Protein AF-A0AB38RMR1-F1 (afdb_monomer_lite)

Sequence (110 aa):
MIEKSLHVEIGGYDTEFGLSADQLYLLKMAVRSQPRVWTEFFCDFDSAGAGSVRGMMDHYRDMRRSRALTGITVFRAQWLDYAVSLGVALLAKTDRVQRRVLAGVTPRVR

Secondary structure (DSSP, 8-state):
---HHHHHHT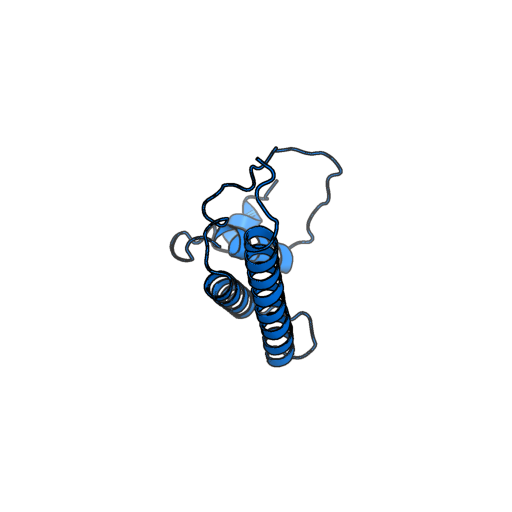T---TTS-TTHHHHHHHHHHHHSPPPP-SS------S-STTTT--HHHHHHHHHHHHHHHT--SSSSHHHHHHHHHHHHHHHHHHHHHHHHHHHHS----

pLDDT: mean 84.82, std 12.14, range [44.81, 96.12]

Organism: NCBI:txid1303681

Structure (mmCIF, N/CA/C/O backbone):
data_AF-A0AB38RMR1-F1
#
_entry.id   AF-A0AB38RMR1-F1
#
loop_
_atom_site.group_PDB
_atom_site.id
_atom_site.type_symbol
_atom_site.label_atom_id
_atom_site.label_alt_id
_atom_site.label_comp_id
_atom_site.label_asym_id
_atom_site.label_entity_id
_atom_site.label_seq_id
_atom_site.pdbx_PDB_ins_code
_atom_site.Cartn_x
_atom_site.Cartn_y
_atom_site.Cartn_z
_atom_site.occupancy
_atom_site.B_iso_or_equiv
_atom_site.auth_seq_id
_atom_site.auth_comp_id
_atom_site.auth_asym_id
_atom_site.auth_atom_id
_atom_site.pdbx_PDB_model_num
ATOM 1 N N . MET A 1 1 ? -16.745 3.776 -5.520 1.00 78.00 1 MET A N 1
ATOM 2 C CA . MET A 1 1 ? -16.933 5.161 -5.020 1.00 78.00 1 MET A CA 1
ATOM 3 C C . MET A 1 1 ? -16.552 5.207 -3.543 1.00 78.00 1 MET A C 1
ATOM 5 O O . MET A 1 1 ? -16.830 4.235 -2.852 1.00 78.00 1 MET A O 1
ATOM 9 N N . ILE A 1 2 ? -15.884 6.272 -3.087 1.00 84.62 2 ILE A N 1
ATOM 10 C CA . ILE A 1 2 ? -15.333 6.401 -1.725 1.00 84.62 2 ILE A CA 1
ATOM 11 C C . ILE A 1 2 ? -16.189 7.372 -0.910 1.00 84.62 2 ILE A C 1
ATOM 13 O O . ILE A 1 2 ? -16.509 8.457 -1.392 1.00 84.62 2 ILE A O 1
ATOM 17 N N . GLU A 1 3 ? -16.527 7.004 0.326 1.00 91.31 3 GLU A N 1
ATOM 18 C CA . GLU A 1 3 ? -17.229 7.893 1.253 1.00 91.31 3 GLU A CA 1
ATOM 19 C C . GLU A 1 3 ? -16.283 8.968 1.817 1.00 91.31 3 GLU A C 1
ATOM 21 O O . GLU A 1 3 ? -15.158 8.677 2.231 1.00 91.31 3 GLU A O 1
ATOM 26 N N . LYS A 1 4 ? -16.740 10.227 1.853 1.00 93.38 4 LYS A N 1
ATOM 27 C CA . LYS A 1 4 ? -15.928 11.366 2.314 1.00 93.38 4 LYS A CA 1
ATOM 28 C C . LYS A 1 4 ? -15.512 11.239 3.784 1.00 93.38 4 LYS A C 1
ATOM 30 O O . LYS A 1 4 ? -14.386 11.592 4.121 1.00 93.38 4 LYS A O 1
ATOM 35 N N . SER A 1 5 ? -16.408 10.758 4.642 1.00 94.75 5 SER A N 1
ATOM 36 C CA . SER A 1 5 ? -16.143 10.529 6.071 1.00 94.75 5 SER A CA 1
ATOM 37 C C . SER A 1 5 ? -14.966 9.566 6.257 1.00 94.75 5 SER A C 1
ATOM 39 O O . SER A 1 5 ? -13.995 9.902 6.931 1.00 94.75 5 SER A O 1
ATOM 41 N N . LEU A 1 6 ? -14.999 8.432 5.553 1.00 94.38 6 LEU A N 1
ATOM 42 C CA . LEU A 1 6 ? -13.958 7.414 5.589 1.00 94.38 6 LEU A CA 1
ATOM 43 C C . LEU A 1 6 ? -12.622 7.935 5.049 1.00 94.38 6 LEU A C 1
ATOM 45 O O . LEU A 1 6 ? -11.583 7.655 5.635 1.00 94.38 6 LEU A O 1
ATOM 49 N N . HIS A 1 7 ? -12.633 8.720 3.963 1.00 95.19 7 HIS A N 1
ATOM 50 C CA . HIS A 1 7 ? -11.422 9.365 3.438 1.00 95.19 7 HIS A CA 1
ATOM 51 C C . HIS A 1 7 ? -10.712 10.217 4.501 1.00 95.19 7 HIS A C 1
ATOM 53 O O . HIS A 1 7 ? -9.491 10.137 4.640 1.00 95.19 7 HIS A O 1
ATOM 59 N N . VAL A 1 8 ? -11.477 11.012 5.255 1.00 95.56 8 VAL A N 1
ATOM 60 C CA . VAL A 1 8 ? -10.942 11.854 6.333 1.00 95.56 8 VAL A CA 1
ATOM 61 C C . VAL A 1 8 ? -10.443 10.995 7.495 1.00 95.56 8 VAL A C 1
ATOM 63 O O . VAL A 1 8 ? -9.344 11.232 7.988 1.00 95.56 8 VAL A O 1
ATOM 66 N N . GLU A 1 9 ? -11.199 9.969 7.893 1.00 94.69 9 GLU A N 1
ATOM 67 C CA . GLU A 1 9 ? -10.837 9.071 8.998 1.00 94.69 9 GLU A CA 1
ATOM 68 C C . GLU A 1 9 ? -9.484 8.379 8.775 1.00 94.69 9 GLU A C 1
ATOM 70 O O . GLU A 1 9 ? -8.661 8.306 9.687 1.00 94.69 9 GLU A O 1
ATOM 75 N N . ILE A 1 10 ? -9.214 7.900 7.557 1.00 94.06 10 ILE A N 1
ATOM 76 C CA . ILE A 1 10 ? -7.962 7.189 7.247 1.00 94.06 10 ILE A CA 1
ATOM 77 C C . ILE A 1 10 ? -6.759 8.116 6.991 1.00 94.06 10 ILE A C 1
ATOM 79 O O . ILE A 1 10 ? -5.659 7.630 6.689 1.00 94.06 10 ILE A O 1
ATOM 83 N N . GLY A 1 11 ? -6.962 9.433 7.100 1.00 94.50 11 GLY A N 1
ATOM 84 C CA . GLY A 1 11 ? -5.934 10.456 6.899 1.00 94.50 11 GLY A CA 1
ATOM 85 C C . GLY A 1 11 ? -5.656 10.803 5.436 1.00 94.50 11 GLY A C 1
ATOM 86 O O . GLY A 1 11 ? -4.596 11.337 5.130 1.00 94.50 11 GLY A O 1
ATOM 87 N N . G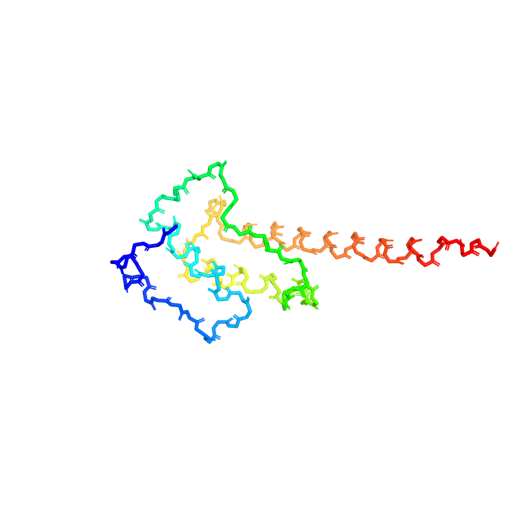LY A 1 12 ? -6.583 10.498 4.527 1.00 93.56 12 GLY A N 1
ATOM 88 C CA . GLY A 1 12 ? -6.460 10.840 3.115 1.00 93.56 12 GLY A CA 1
ATOM 89 C C . GLY A 1 12 ? -5.372 10.077 2.351 1.00 93.56 12 GLY A C 1
ATOM 90 O O . GLY A 1 12 ? -4.893 9.018 2.766 1.00 93.56 12 GLY A O 1
ATOM 91 N N . TYR A 1 13 ? -5.048 10.601 1.169 1.00 92.56 13 TYR A N 1
ATOM 92 C CA . TYR A 1 13 ? -4.086 10.009 0.243 1.00 92.56 13 TYR A CA 1
ATOM 93 C C . TYR A 1 13 ? -2.662 10.455 0.593 1.00 92.56 13 TYR A C 1
ATOM 95 O O . TYR A 1 13 ? -2.386 11.650 0.648 1.00 92.56 13 TYR A O 1
ATOM 103 N N . ASP A 1 14 ? -1.759 9.501 0.811 1.00 94.50 14 ASP A N 1
ATOM 104 C CA . ASP A 1 14 ? -0.369 9.779 1.185 1.00 94.50 14 ASP A CA 1
ATOM 105 C C . ASP A 1 14 ? 0.501 9.948 -0.068 1.00 94.50 14 ASP A C 1
ATOM 107 O O . ASP A 1 14 ? 0.945 8.972 -0.673 1.00 94.50 14 ASP A O 1
ATOM 111 N N . THR A 1 1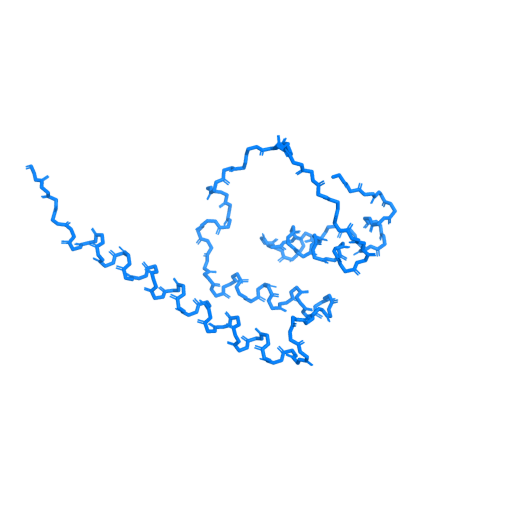5 ? 0.748 11.196 -0.466 1.00 93.00 15 THR A N 1
ATOM 112 C CA . THR A 1 15 ? 1.555 11.522 -1.652 1.00 93.00 15 THR A CA 1
ATOM 113 C C . THR A 1 15 ? 3.044 11.222 -1.482 1.00 93.00 15 THR A C 1
ATOM 115 O O . THR A 1 15 ? 3.762 11.128 -2.475 1.00 93.00 15 THR A O 1
ATOM 118 N N . GLU A 1 16 ? 3.520 11.047 -0.249 1.00 94.56 16 GLU A N 1
ATOM 119 C CA . GLU A 1 16 ? 4.925 10.756 0.052 1.00 94.56 16 GLU A CA 1
ATOM 120 C C . GLU A 1 16 ? 5.220 9.249 0.045 1.00 94.56 16 GLU A C 1
ATOM 122 O O . GLU A 1 16 ? 6.379 8.828 0.011 1.00 94.56 16 GLU A O 1
ATOM 127 N N . PHE A 1 17 ? 4.183 8.403 0.026 1.00 92.62 17 PHE A N 1
ATOM 128 C CA . PHE A 1 17 ? 4.342 6.951 -0.052 1.00 92.62 17 PHE A CA 1
ATOM 129 C C . PHE A 1 17 ? 4.888 6.470 -1.409 1.00 92.62 17 PHE A C 1
ATOM 131 O O . PHE A 1 17 ? 5.397 5.353 -1.513 1.00 92.62 17 PHE A O 1
ATOM 138 N N . GLY A 1 18 ? 4.821 7.315 -2.440 1.00 90.69 18 GLY A N 1
ATOM 139 C CA . GLY A 1 18 ? 5.331 7.028 -3.777 1.00 90.69 18 GLY A CA 1
ATOM 140 C C . GLY A 1 18 ? 4.339 6.258 -4.649 1.00 90.69 18 GLY A C 1
ATOM 141 O O . GLY A 1 18 ? 3.126 6.425 -4.547 1.00 90.69 18 GLY A O 1
ATOM 142 N N . LEU A 1 19 ? 4.859 5.408 -5.540 1.00 90.50 19 LEU A N 1
ATOM 143 C CA . LEU A 1 19 ? 4.071 4.751 -6.595 1.00 90.50 19 LEU A CA 1
ATOM 144 C C . LEU A 1 19 ? 2.985 3.789 -6.091 1.00 90.50 19 LEU A C 1
ATOM 146 O O . LEU A 1 19 ? 2.126 3.421 -6.879 1.00 90.50 19 LEU A O 1
ATOM 150 N N . SER A 1 20 ? 3.032 3.361 -4.828 1.00 92.62 20 SER A N 1
ATOM 151 C CA . SER A 1 20 ? 2.022 2.479 -4.219 1.00 92.62 20 SER A CA 1
ATOM 152 C C . SER A 1 20 ? 1.087 3.217 -3.251 1.00 92.62 20 SER A C 1
ATOM 154 O O . SER A 1 20 ? 0.472 2.593 -2.382 1.00 92.62 20 SER A O 1
ATOM 156 N N . ALA A 1 21 ? 1.015 4.548 -3.336 1.00 93.81 21 ALA A N 1
ATOM 157 C CA . ALA A 1 21 ? 0.162 5.363 -2.473 1.00 93.81 21 ALA A CA 1
ATOM 158 C C . ALA A 1 21 ? -1.327 5.001 -2.602 1.00 93.81 21 ALA A C 1
ATOM 160 O O . ALA A 1 21 ? -2.040 4.920 -1.602 1.00 93.81 21 ALA A O 1
ATOM 161 N N . ASP A 1 22 ? -1.774 4.697 -3.817 1.00 92.06 22 ASP A N 1
ATOM 162 C CA . ASP A 1 22 ? -3.116 4.214 -4.136 1.00 92.06 22 ASP A CA 1
ATOM 163 C C . ASP A 1 22 ? -3.421 2.874 -3.463 1.00 92.06 22 ASP A C 1
ATOM 165 O O . ASP A 1 22 ? -4.461 2.713 -2.824 1.00 92.06 22 ASP A O 1
ATOM 169 N N . GLN A 1 23 ? -2.477 1.938 -3.523 1.00 93.06 23 GLN A N 1
ATOM 170 C CA . GLN A 1 23 ? -2.576 0.634 -2.883 1.00 93.06 23 GLN A CA 1
ATOM 171 C C . GLN A 1 23 ? -2.644 0.776 -1.361 1.00 93.06 23 GLN A C 1
ATOM 173 O O . GLN A 1 23 ? -3.490 0.144 -0.731 1.00 93.06 23 GLN A O 1
ATOM 178 N N . LEU A 1 24 ? -1.809 1.634 -0.758 1.00 96.12 24 LEU A N 1
ATOM 179 C CA . LEU A 1 24 ? -1.887 1.927 0.676 1.00 96.12 24 LEU A CA 1
ATOM 180 C C . LEU A 1 24 ? -3.245 2.529 1.047 1.00 96.12 24 LEU A C 1
ATOM 182 O O . LEU A 1 24 ? -3.850 2.125 2.039 1.00 96.12 24 LEU A O 1
ATOM 186 N N . TYR A 1 25 ? -3.714 3.497 0.268 1.00 95.81 25 TYR A N 1
ATOM 187 C CA . TYR A 1 25 ? -4.963 4.199 0.515 1.00 95.81 25 TYR A CA 1
ATOM 188 C C . TYR A 1 25 ? -6.172 3.253 0.459 1.00 95.81 25 TYR A C 1
ATOM 190 O O . TYR A 1 25 ? -6.976 3.223 1.392 1.00 95.81 25 TYR A O 1
ATOM 198 N N . LEU A 1 26 ? -6.252 2.403 -0.569 1.00 94.12 26 LEU A N 1
ATOM 199 C CA . LEU A 1 26 ? -7.289 1.373 -0.679 1.00 94.12 26 LEU A CA 1
ATOM 200 C C . LEU A 1 26 ? -7.184 0.324 0.436 1.00 94.12 26 LEU A C 1
ATOM 202 O O . LEU A 1 26 ? -8.205 -0.105 0.973 1.00 94.12 26 LEU A O 1
ATOM 206 N N . LEU A 1 27 ? -5.967 -0.057 0.836 1.00 94.56 27 LEU A N 1
ATOM 207 C CA . LEU A 1 27 ? -5.758 -1.002 1.931 1.00 94.56 27 LEU A CA 1
ATOM 208 C C . LEU A 1 27 ? -6.248 -0.436 3.270 1.00 94.56 27 LEU A C 1
ATOM 210 O O . LEU A 1 27 ? -6.953 -1.125 4.003 1.00 94.56 27 LEU A O 1
ATOM 214 N N . LYS A 1 28 ? -5.933 0.831 3.572 1.00 95.25 28 LYS A N 1
ATOM 215 C CA . LYS A 1 28 ? -6.440 1.530 4.763 1.00 95.25 28 LYS A CA 1
ATOM 216 C C . LYS A 1 28 ? -7.971 1.533 4.806 1.00 95.25 28 LYS A C 1
ATOM 218 O O . LYS A 1 28 ? -8.538 1.315 5.872 1.00 95.25 28 LYS A O 1
ATOM 223 N N . MET A 1 29 ? -8.636 1.735 3.666 1.00 94.00 29 MET A N 1
ATOM 224 C CA . MET A 1 29 ? -10.100 1.657 3.591 1.00 94.00 29 MET A CA 1
ATOM 225 C C . MET A 1 29 ? -10.627 0.257 3.852 1.00 94.00 29 MET A C 1
ATOM 227 O O . MET A 1 29 ? -11.557 0.106 4.636 1.00 94.00 29 MET A O 1
ATOM 231 N N . ALA A 1 30 ? -10.034 -0.755 3.218 1.00 92.62 30 ALA A N 1
ATOM 232 C CA . ALA A 1 30 ? -10.496 -2.135 3.321 1.00 92.62 30 ALA A CA 1
ATOM 233 C C . ALA A 1 30 ? -10.425 -2.683 4.758 1.00 92.62 30 ALA A C 1
ATOM 235 O O . ALA A 1 30 ? -11.201 -3.561 5.121 1.00 92.62 30 ALA A O 1
ATOM 236 N N . VAL A 1 31 ? -9.524 -2.148 5.593 1.00 92.62 31 VAL A N 1
ATOM 237 C CA . VAL A 1 31 ? -9.454 -2.471 7.033 1.00 92.62 31 VAL A CA 1
ATOM 238 C C . VAL A 1 31 ? -10.615 -1.875 7.824 1.00 92.62 31 VAL A C 1
ATOM 240 O O . VAL A 1 31 ? -10.997 -2.414 8.858 1.00 92.62 31 VAL A O 1
ATOM 243 N N . ARG A 1 32 ? -11.152 -0.742 7.372 1.00 93.00 32 ARG A N 1
ATOM 244 C CA . ARG A 1 32 ? -12.153 0.045 8.102 1.00 93.00 32 ARG A CA 1
ATOM 245 C C . ARG A 1 32 ? -13.575 -0.226 7.640 1.00 93.00 32 ARG A C 1
ATOM 247 O O . ARG A 1 32 ? -14.502 -0.111 8.431 1.00 93.00 32 ARG A O 1
ATOM 254 N N . SER A 1 33 ? -13.750 -0.582 6.374 1.00 92.81 33 SER A N 1
ATOM 255 C CA . SER A 1 33 ? -15.056 -0.802 5.770 1.00 92.81 33 SER A CA 1
ATOM 256 C C . SER A 1 33 ? -14.991 -1.912 4.729 1.00 92.81 33 SER A C 1
ATOM 258 O O . SER A 1 33 ? -14.001 -2.053 4.008 1.00 92.81 33 SER A O 1
ATOM 260 N N . GLN A 1 34 ? -16.063 -2.702 4.640 1.00 91.06 34 GLN A N 1
ATOM 261 C CA . GLN A 1 34 ? -16.152 -3.767 3.649 1.00 91.06 34 GLN A CA 1
ATOM 262 C C . GLN A 1 34 ? -16.227 -3.176 2.232 1.00 91.06 34 GLN A C 1
ATOM 264 O O . GLN A 1 34 ? -17.089 -2.331 1.962 1.00 91.06 34 GLN A O 1
ATOM 269 N N . PRO A 1 35 ? -15.372 -3.632 1.298 1.00 90.88 35 PRO A N 1
ATOM 270 C CA . PRO A 1 35 ? -15.469 -3.229 -0.094 1.00 90.88 35 PRO A CA 1
ATOM 271 C C . PRO A 1 35 ? -16.825 -3.622 -0.678 1.00 90.88 35 PRO A C 1
ATOM 273 O O . PRO A 1 35 ? -17.265 -4.766 -0.568 1.00 90.88 35 PRO A O 1
ATOM 276 N N . ARG A 1 36 ? -17.476 -2.673 -1.345 1.00 89.19 36 ARG A N 1
ATOM 277 C CA . ARG A 1 36 ? -18.656 -2.958 -2.163 1.00 89.19 36 ARG A CA 1
ATOM 278 C C . ARG A 1 36 ? -18.189 -3.471 -3.522 1.00 89.19 36 ARG A C 1
ATOM 280 O O . ARG A 1 36 ? -17.249 -2.926 -4.098 1.00 89.19 36 ARG A O 1
ATOM 287 N N . VAL A 1 37 ? -18.840 -4.517 -4.018 1.00 88.38 37 VAL A N 1
ATOM 288 C CA . VAL A 1 37 ? -18.525 -5.128 -5.313 1.00 88.38 37 VAL A CA 1
ATOM 289 C C . VAL A 1 37 ? -19.546 -4.654 -6.337 1.00 88.38 37 VAL A C 1
ATOM 291 O O . VAL A 1 37 ? -20.748 -4.713 -6.087 1.00 88.38 37 VAL A O 1
ATOM 294 N N . TRP A 1 38 ? -19.059 -4.199 -7.486 1.00 88.31 38 TRP A N 1
ATOM 295 C CA . TRP A 1 38 ? -19.880 -3.857 -8.641 1.00 88.31 38 TRP A CA 1
ATOM 296 C C . TRP A 1 38 ? -19.472 -4.742 -9.817 1.00 88.31 38 TRP A C 1
ATOM 298 O O . TRP A 1 38 ? -18.284 -4.935 -10.061 1.00 88.31 38 TRP A O 1
ATOM 308 N N . THR A 1 39 ? -20.450 -5.274 -10.543 1.00 89.25 39 THR A N 1
ATOM 309 C CA . THR A 1 39 ? -20.246 -6.169 -11.694 1.00 89.25 39 THR A CA 1
ATOM 310 C C . THR A 1 39 ? -20.227 -5.400 -13.016 1.00 89.25 39 THR A C 1
ATOM 312 O O . THR A 1 39 ? -20.734 -5.876 -14.027 1.00 89.25 39 THR A O 1
ATOM 315 N N . GLU A 1 40 ? -19.673 -4.189 -12.990 1.00 90.06 40 GLU A N 1
ATOM 316 C CA . GLU A 1 40 ? -19.593 -3.265 -14.120 1.00 90.06 40 GLU A CA 1
ATOM 317 C C . GLU A 1 40 ? -18.187 -2.663 -14.184 1.00 90.06 40 GLU A C 1
ATOM 319 O O . GLU A 1 40 ? -17.562 -2.389 -13.153 1.00 90.06 40 GLU A O 1
ATOM 324 N N . PHE A 1 41 ? -17.686 -2.447 -15.399 1.00 85.19 41 PHE A N 1
ATOM 325 C CA . PHE A 1 41 ? -16.415 -1.765 -15.615 1.00 85.19 41 PHE A CA 1
ATOM 326 C C . PHE A 1 41 ? -16.656 -0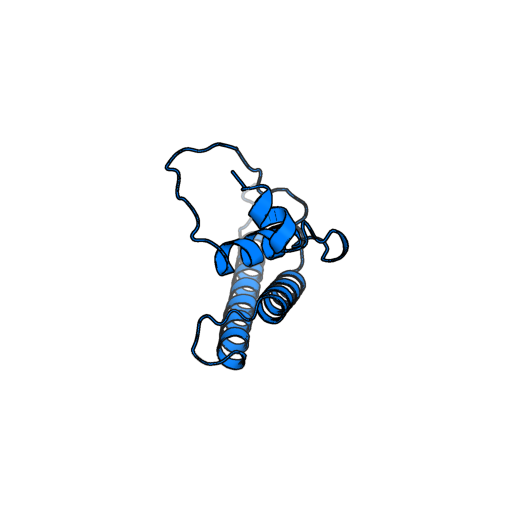.260 -15.696 1.00 85.19 41 PHE A C 1
ATOM 328 O O . PHE A 1 41 ? -17.245 0.233 -16.653 1.00 85.19 41 PHE A O 1
ATOM 335 N N . PHE A 1 42 ? -16.183 0.473 -14.689 1.00 85.69 42 PHE A N 1
ATOM 336 C CA . PHE A 1 42 ? -16.289 1.937 -14.656 1.00 85.69 42 PHE A CA 1
ATOM 337 C C . PHE A 1 42 ? -15.120 2.641 -15.349 1.00 85.69 42 PHE A C 1
ATOM 339 O O . PHE A 1 42 ? -15.236 3.818 -15.679 1.00 85.69 42 PHE A O 1
ATOM 346 N N . CYS A 1 43 ? -14.006 1.932 -15.552 1.00 85.12 43 CYS A N 1
ATOM 347 C CA . CYS A 1 43 ? -12.794 2.443 -16.183 1.00 85.12 43 CYS A CA 1
ATOM 348 C C . CYS A 1 43 ? -12.092 1.330 -16.969 1.00 85.12 43 CYS A C 1
ATOM 350 O O . CYS A 1 43 ? -12.071 0.181 -16.522 1.00 85.12 43 CYS A O 1
ATOM 352 N N . ASP A 1 44 ? -11.460 1.709 -18.078 1.00 86.88 44 ASP A N 1
ATOM 353 C CA . ASP A 1 44 ? -10.484 0.892 -18.799 1.00 86.88 44 ASP A CA 1
ATOM 354 C C . ASP A 1 44 ? -9.076 1.375 -18.420 1.00 86.88 44 ASP A C 1
ATOM 356 O O . ASP A 1 44 ? -8.677 2.490 -18.763 1.00 86.88 44 ASP A O 1
ATOM 360 N N . PHE A 1 45 ? -8.366 0.589 -17.608 1.00 80.81 45 PHE A N 1
ATOM 361 C CA . PHE A 1 45 ? -7.015 0.922 -17.164 1.00 80.81 45 PHE A CA 1
ATOM 362 C C . PHE A 1 45 ? -5.994 0.293 -18.104 1.00 80.81 45 PHE A C 1
ATOM 364 O O . PHE A 1 45 ? -5.971 -0.927 -18.274 1.00 80.81 45 PHE A O 1
ATOM 371 N N . ASP A 1 46 ? -5.085 1.110 -18.638 1.00 82.00 46 ASP A N 1
ATOM 372 C CA . ASP A 1 46 ? -3.918 0.569 -19.320 1.00 82.00 46 ASP A CA 1
ATOM 373 C C . ASP A 1 46 ? -2.955 -0.099 -18.323 1.00 82.00 46 ASP A C 1
ATOM 375 O O . ASP A 1 46 ? -2.843 0.261 -17.148 1.00 82.00 46 ASP A O 1
ATOM 379 N N . SER A 1 47 ? -2.229 -1.104 -18.804 1.00 73.00 47 SER A N 1
ATOM 380 C CA . SER A 1 47 ? -1.174 -1.777 -18.043 1.00 73.00 47 SER A CA 1
ATOM 381 C C . SER A 1 47 ? 0.212 -1.144 -18.250 1.00 73.00 47 SER A C 1
ATOM 383 O O . SER A 1 47 ? 1.221 -1.740 -17.869 1.00 73.00 47 SER A O 1
ATOM 385 N N . ALA A 1 48 ? 0.283 0.037 -18.874 1.00 79.44 48 ALA A N 1
ATOM 386 C CA . ALA A 1 48 ? 1.521 0.732 -19.232 1.00 79.44 48 ALA A CA 1
ATOM 387 C C . ALA A 1 48 ? 1.924 1.817 -18.218 1.00 79.44 48 ALA A C 1
ATOM 389 O O . ALA A 1 48 ? 3.009 2.387 -18.336 1.00 79.44 48 ALA A O 1
ATOM 390 N N . GLY A 1 49 ? 1.103 2.069 -17.194 1.00 77.19 49 GLY A N 1
ATOM 391 C CA . GLY A 1 49 ? 1.380 3.047 -16.141 1.00 77.19 49 GLY A CA 1
ATOM 392 C C . GLY A 1 49 ? 2.720 2.865 -15.408 1.00 77.19 49 GLY A C 1
ATOM 393 O O . GLY A 1 49 ? 3.431 1.872 -15.566 1.00 77.19 49 GLY A O 1
ATOM 394 N N . ALA A 1 50 ? 3.065 3.823 -14.542 1.00 77.75 50 ALA A N 1
ATOM 395 C CA . ALA A 1 50 ? 4.373 3.923 -13.877 1.00 77.75 50 ALA A CA 1
ATOM 396 C C . ALA A 1 50 ? 4.814 2.667 -13.085 1.00 77.75 50 ALA A C 1
ATOM 398 O O . ALA A 1 50 ? 6.007 2.446 -12.875 1.00 77.75 50 ALA A O 1
ATOM 399 N N . GLY A 1 51 ? 3.873 1.812 -12.673 1.00 76.44 51 GLY A N 1
ATOM 400 C CA . GLY A 1 51 ? 4.165 0.523 -12.039 1.00 76.44 51 GLY A CA 1
ATOM 401 C C . GLY A 1 51 ? 4.712 -0.557 -12.988 1.00 76.44 51 GLY A C 1
ATOM 402 O O . GLY A 1 51 ? 5.328 -1.513 -12.521 1.00 76.44 51 GLY A O 1
ATOM 403 N N . SER A 1 52 ? 4.535 -0.416 -14.305 1.00 77.81 52 SER A N 1
ATOM 404 C CA . SER A 1 52 ? 4.872 -1.435 -15.314 1.00 77.81 52 SER A CA 1
ATOM 405 C C . SER A 1 52 ? 6.380 -1.678 -15.459 1.00 77.81 52 SER A C 1
ATOM 407 O O . SER A 1 52 ? 6.824 -2.810 -15.661 1.00 77.81 52 SER A O 1
ATOM 409 N N . VAL A 1 53 ? 7.183 -0.627 -15.279 1.00 80.00 53 VAL A N 1
ATOM 410 C CA . VAL A 1 53 ? 8.654 -0.667 -15.341 1.00 80.00 53 VAL A CA 1
ATOM 411 C C . VAL A 1 53 ? 9.305 -0.851 -13.970 1.00 80.00 53 VAL A C 1
ATOM 413 O O . VAL A 1 53 ? 10.528 -0.954 -13.861 1.00 80.00 53 VAL A O 1
ATOM 416 N N . ARG A 1 54 ? 8.499 -0.902 -12.906 1.00 83.19 54 ARG A N 1
ATOM 417 C CA . ARG A 1 54 ? 8.983 -0.928 -11.530 1.00 83.19 54 ARG A CA 1
ATOM 418 C C . ARG A 1 54 ? 9.661 -2.258 -11.187 1.00 83.19 54 ARG A C 1
ATOM 420 O O . ARG A 1 54 ? 9.196 -3.347 -11.538 1.00 83.19 54 ARG A O 1
ATOM 427 N N . GLY A 1 55 ? 10.754 -2.170 -10.428 1.00 85.81 55 GLY A N 1
ATOM 428 C CA . GLY A 1 55 ? 11.435 -3.329 -9.866 1.00 85.81 55 GLY A CA 1
ATOM 429 C C . GLY A 1 55 ? 10.525 -4.132 -8.930 1.00 85.81 55 GLY A C 1
ATOM 430 O O . GLY A 1 55 ? 9.906 -3.584 -8.020 1.00 85.81 55 GLY A O 1
ATOM 431 N N . MET A 1 56 ? 10.483 -5.456 -9.114 1.00 85.94 56 MET A N 1
ATOM 432 C CA . MET A 1 56 ? 9.662 -6.364 -8.292 1.00 85.94 56 MET A CA 1
ATOM 433 C C . MET A 1 56 ? 9.977 -6.242 -6.793 1.00 85.94 56 MET A C 1
ATOM 435 O O . MET A 1 56 ? 9.078 -6.263 -5.958 1.00 85.94 56 MET A O 1
ATOM 439 N N . MET A 1 57 ? 11.257 -6.082 -6.446 1.00 87.88 57 MET A N 1
ATOM 440 C CA . MET A 1 57 ? 11.674 -5.946 -5.049 1.00 87.88 57 MET A CA 1
ATOM 441 C C . MET A 1 57 ? 11.238 -4.619 -4.430 1.00 87.88 57 MET A C 1
ATOM 443 O O . MET A 1 57 ? 10.936 -4.588 -3.240 1.00 87.88 57 MET A O 1
ATOM 447 N N . ASP A 1 58 ? 11.166 -3.545 -5.216 1.00 90.00 58 ASP A N 1
ATOM 448 C CA . ASP A 1 58 ? 10.671 -2.258 -4.728 1.00 90.00 58 ASP A CA 1
ATOM 449 C C . ASP A 1 58 ? 9.165 -2.327 -4.495 1.00 90.00 58 ASP A C 1
ATOM 451 O O . ASP A 1 58 ? 8.689 -1.874 -3.461 1.00 90.00 58 ASP A O 1
ATOM 455 N N . HIS A 1 59 ? 8.426 -2.985 -5.393 1.00 89.62 59 HIS A N 1
ATOM 456 C CA . HIS A 1 59 ? 7.009 -3.264 -5.168 1.00 89.62 59 HIS A CA 1
ATOM 457 C C . HIS A 1 59 ? 6.784 -4.117 -3.905 1.00 89.62 59 HIS A C 1
ATOM 459 O O . HIS A 1 59 ? 5.951 -3.781 -3.066 1.00 89.62 59 HIS A O 1
ATOM 465 N N . TYR A 1 60 ? 7.573 -5.180 -3.710 1.00 90.88 60 TYR A N 1
ATOM 466 C CA . TYR A 1 60 ? 7.512 -6.003 -2.498 1.00 90.88 60 TYR A CA 1
ATOM 467 C C . TYR A 1 60 ? 7.767 -5.191 -1.216 1.00 90.88 60 TYR A C 1
ATOM 469 O O . TYR A 1 60 ? 7.056 -5.365 -0.221 1.00 90.88 60 TYR A O 1
ATOM 477 N N . ARG A 1 61 ? 8.769 -4.300 -1.227 1.00 92.31 61 ARG A N 1
ATOM 478 C CA . ARG A 1 61 ? 9.095 -3.425 -0.089 1.00 92.31 61 ARG A CA 1
ATOM 479 C C . ARG A 1 61 ? 7.927 -2.509 0.266 1.00 92.31 61 ARG A C 1
ATOM 481 O O . ARG A 1 61 ? 7.585 -2.426 1.446 1.00 92.31 61 ARG A O 1
ATOM 488 N N . ASP A 1 62 ? 7.278 -1.907 -0.726 1.00 94.00 62 ASP A N 1
ATOM 489 C CA . ASP A 1 62 ? 6.104 -1.062 -0.496 1.00 94.00 62 ASP A CA 1
ATOM 490 C C . ASP A 1 62 ? 4.943 -1.860 0.086 1.00 94.00 62 ASP A C 1
ATOM 492 O O . ASP A 1 62 ? 4.393 -1.462 1.105 1.00 94.00 62 ASP A O 1
ATOM 496 N N . MET A 1 63 ? 4.621 -3.031 -0.471 1.00 92.44 63 MET A N 1
ATOM 497 C CA . MET A 1 63 ? 3.537 -3.877 0.053 1.00 92.44 63 MET A CA 1
ATOM 498 C C . MET A 1 63 ? 3.805 -4.353 1.481 1.00 92.44 63 MET A C 1
ATOM 500 O O . MET A 1 63 ? 2.894 -4.442 2.308 1.00 92.44 63 MET A O 1
ATOM 504 N N . ARG A 1 64 ? 5.069 -4.629 1.818 1.00 92.69 64 ARG A N 1
ATOM 505 C CA . ARG A 1 64 ? 5.472 -4.889 3.202 1.00 92.69 64 ARG A CA 1
ATOM 506 C C . ARG A 1 64 ? 5.244 -3.663 4.093 1.00 92.69 64 ARG A C 1
ATOM 508 O O . ARG A 1 64 ? 4.675 -3.819 5.171 1.00 92.69 64 ARG A O 1
ATOM 515 N N . ARG A 1 65 ? 5.650 -2.469 3.652 1.00 94.50 65 ARG A N 1
ATOM 516 C CA . ARG A 1 65 ? 5.445 -1.212 4.390 1.00 94.50 65 ARG A CA 1
ATOM 517 C C . ARG A 1 65 ? 3.953 -0.915 4.582 1.00 94.50 65 ARG A C 1
ATOM 519 O O . ARG A 1 65 ? 3.554 -0.589 5.694 1.00 94.50 65 ARG A O 1
ATOM 526 N N . SER A 1 66 ? 3.119 -1.106 3.558 1.00 94.81 66 SER A N 1
ATOM 527 C CA . SER A 1 66 ? 1.667 -0.893 3.636 1.00 94.81 66 SER A CA 1
ATOM 528 C C . SER A 1 66 ? 1.000 -1.813 4.658 1.00 94.81 66 SER A C 1
ATOM 530 O O . SER A 1 66 ? 0.180 -1.354 5.451 1.00 94.81 66 SER A O 1
ATOM 532 N N . ARG A 1 67 ? 1.381 -3.098 4.698 1.00 93.12 67 ARG A N 1
ATOM 533 C CA . ARG A 1 67 ? 0.889 -4.045 5.716 1.00 93.12 67 ARG A CA 1
ATOM 534 C C . ARG A 1 67 ? 1.314 -3.651 7.125 1.00 93.12 67 ARG A C 1
ATOM 536 O O . ARG A 1 67 ? 0.487 -3.657 8.028 1.00 93.12 67 ARG A O 1
ATOM 543 N N . ALA A 1 68 ? 2.569 -3.239 7.303 1.00 92.69 68 ALA A N 1
ATOM 544 C CA . ALA A 1 68 ? 3.052 -2.764 8.597 1.00 92.69 68 ALA A CA 1
ATOM 545 C C . ALA A 1 68 ? 2.270 -1.532 9.092 1.00 92.69 68 ALA A C 1
ATOM 547 O O . ALA A 1 68 ? 1.900 -1.481 10.259 1.00 92.69 68 ALA A O 1
ATOM 548 N N . LEU A 1 69 ? 1.968 -0.576 8.205 1.00 93.81 69 LEU A N 1
ATOM 549 C CA . LEU A 1 69 ? 1.206 0.633 8.546 1.00 93.81 69 LEU A CA 1
ATOM 550 C C . LEU A 1 69 ? -0.272 0.365 8.852 1.00 93.81 69 LEU A C 1
ATOM 552 O O . LEU A 1 69 ? -0.886 1.111 9.608 1.00 93.81 69 LEU A O 1
ATOM 556 N N . THR A 1 70 ? -0.855 -0.664 8.243 1.00 92.56 70 THR A N 1
ATOM 557 C CA . THR A 1 70 ? -2.279 -1.001 8.406 1.00 92.56 70 THR A CA 1
ATOM 558 C C . THR A 1 70 ? -2.528 -2.069 9.468 1.00 92.56 70 THR A C 1
ATOM 560 O O . THR A 1 70 ? -3.669 -2.265 9.873 1.00 92.56 70 THR A O 1
ATOM 563 N N . GLY A 1 71 ? -1.480 -2.758 9.925 1.00 91.25 71 GLY A N 1
ATOM 564 C CA . GLY A 1 71 ? -1.573 -3.845 10.900 1.00 91.25 71 GLY A CA 1
ATOM 565 C C . GLY A 1 71 ? -2.170 -5.140 10.344 1.00 91.25 71 GLY A C 1
ATOM 566 O O . GLY A 1 71 ? -2.412 -6.067 11.112 1.00 91.25 71 GLY A O 1
ATOM 567 N N . ILE A 1 72 ? -2.400 -5.230 9.030 1.00 89.69 72 ILE A N 1
ATOM 568 C CA . ILE A 1 72 ? -2.992 -6.418 8.410 1.00 89.69 72 ILE A CA 1
ATOM 569 C C . ILE A 1 72 ? -1.993 -7.564 8.383 1.00 89.69 72 ILE A C 1
ATOM 571 O O . ILE A 1 72 ? -0.856 -7.411 7.924 1.00 89.69 72 ILE A O 1
ATOM 575 N N . THR A 1 73 ? -2.490 -8.737 8.761 1.00 89.88 73 THR A N 1
ATOM 576 C CA . THR A 1 73 ? -1.849 -10.020 8.498 1.00 89.88 73 THR A CA 1
ATOM 577 C C . THR A 1 73 ? -2.798 -10.959 7.766 1.00 89.88 73 THR A C 1
ATOM 579 O O . THR A 1 73 ? -3.984 -11.018 8.080 1.00 89.88 73 THR A O 1
ATOM 582 N N . VAL A 1 74 ? -2.280 -11.700 6.790 1.00 86.50 74 VAL A N 1
ATOM 583 C CA . VAL A 1 74 ? -3.017 -12.762 6.088 1.00 86.50 74 VAL A CA 1
ATOM 584 C C . VAL A 1 74 ? -2.967 -14.047 6.908 1.00 86.50 74 VAL A C 1
ATOM 586 O O . VAL A 1 74 ? -3.987 -14.697 7.126 1.00 86.50 74 VAL A O 1
ATOM 589 N N . PHE A 1 75 ? -1.784 -14.400 7.409 1.00 88.75 75 PHE A N 1
ATOM 590 C CA . PHE A 1 75 ? -1.606 -15.483 8.364 1.00 88.75 75 PHE A CA 1
ATOM 591 C C . PHE A 1 75 ? -1.705 -14.977 9.809 1.00 88.75 75 PHE A C 1
ATOM 593 O O . PHE A 1 75 ? -1.803 -13.784 10.085 1.00 88.75 75 PHE A O 1
ATOM 600 N N . ARG A 1 76 ? -1.622 -15.900 10.777 1.00 84.44 76 ARG A N 1
ATOM 601 C CA . ARG A 1 76 ? -1.608 -15.572 12.216 1.00 84.44 76 ARG A CA 1
ATOM 602 C C . ARG A 1 76 ? -0.314 -14.884 12.682 1.00 84.44 76 ARG A C 1
ATOM 604 O O . ARG A 1 76 ? -0.216 -14.531 13.853 1.00 84.44 76 ARG A O 1
ATOM 611 N N . ALA A 1 77 ? 0.684 -14.730 11.809 1.00 87.50 77 ALA A N 1
ATOM 612 C CA . ALA A 1 77 ? 1.975 -14.141 12.145 1.00 87.50 77 ALA A CA 1
ATOM 613 C C . ALA A 1 77 ? 2.560 -13.328 10.977 1.00 87.50 77 ALA A C 1
ATOM 615 O O . ALA A 1 77 ? 2.712 -13.841 9.870 1.00 87.50 77 ALA A O 1
ATOM 616 N N . GLN A 1 78 ? 2.978 -12.087 11.254 1.00 87.25 78 GLN A N 1
ATOM 617 C CA . GLN A 1 78 ? 3.535 -11.154 10.256 1.00 87.25 78 GLN A CA 1
ATOM 618 C C . GLN A 1 78 ? 4.767 -11.693 9.518 1.00 87.25 78 GLN A C 1
ATOM 620 O O . GLN A 1 78 ? 4.945 -11.451 8.326 1.00 87.25 78 GLN A O 1
ATOM 625 N N . TRP A 1 79 ? 5.645 -12.418 10.213 1.00 89.31 79 TRP A N 1
ATOM 626 C CA . TRP A 1 79 ? 6.864 -12.943 9.598 1.00 89.31 79 TRP A CA 1
ATOM 627 C C . TRP A 1 79 ? 6.554 -13.993 8.523 1.00 89.31 79 TRP A C 1
ATOM 629 O O . TRP A 1 79 ? 7.280 -14.072 7.531 1.00 89.31 79 TRP A O 1
ATOM 639 N N . LEU A 1 80 ? 5.463 -14.755 8.688 1.00 92.94 80 LEU A N 1
ATOM 640 C CA . LEU A 1 80 ? 5.043 -15.766 7.722 1.00 92.94 80 LEU A CA 1
ATOM 641 C C . LEU A 1 80 ? 4.525 -15.101 6.443 1.00 92.94 80 LEU A C 1
ATOM 643 O O . LEU A 1 80 ? 4.917 -15.500 5.349 1.00 92.94 80 LEU A O 1
ATOM 647 N N . ASP A 1 81 ? 3.746 -14.022 6.571 1.00 89.94 81 ASP A N 1
ATOM 648 C CA . ASP A 1 81 ? 3.317 -13.204 5.430 1.00 89.94 81 ASP A CA 1
ATOM 649 C C . ASP A 1 81 ? 4.516 -12.692 4.626 1.00 89.94 81 ASP A C 1
ATOM 651 O O . ASP A 1 81 ? 4.499 -12.710 3.391 1.00 89.94 81 ASP A O 1
ATOM 655 N N . TYR A 1 82 ? 5.566 -12.235 5.317 1.00 91.88 82 TYR A N 1
ATOM 656 C CA . TYR A 1 82 ? 6.784 -11.737 4.679 1.00 91.88 82 TYR A CA 1
ATOM 657 C C . TYR A 1 82 ? 7.561 -12.856 3.990 1.00 91.88 82 TYR A C 1
ATOM 659 O O . TYR A 1 82 ? 7.985 -12.672 2.850 1.00 91.88 82 TYR A O 1
ATOM 667 N N . ALA A 1 83 ? 7.712 -14.014 4.637 1.00 92.44 83 ALA A N 1
ATOM 668 C CA . ALA A 1 83 ? 8.403 -15.164 4.063 1.00 92.44 83 ALA A CA 1
ATOM 669 C C . ALA A 1 83 ? 7.705 -15.662 2.787 1.00 92.44 83 ALA A C 1
ATOM 671 O O . ALA A 1 83 ? 8.346 -15.802 1.745 1.00 92.44 83 ALA A O 1
ATOM 672 N N . VAL A 1 84 ? 6.382 -15.843 2.841 1.00 92.81 84 VAL A N 1
ATOM 673 C CA . VAL A 1 84 ? 5.580 -16.283 1.690 1.00 92.81 84 VAL A CA 1
ATOM 674 C C . VAL A 1 84 ? 5.616 -15.241 0.572 1.00 92.81 84 VAL A C 1
ATOM 676 O O . VAL A 1 84 ? 5.901 -15.580 -0.575 1.00 92.81 84 VAL A O 1
ATOM 679 N N . SER A 1 85 ? 5.401 -13.962 0.896 1.00 90.69 85 SER A N 1
ATOM 680 C CA . SER A 1 85 ? 5.434 -12.879 -0.097 1.00 90.69 85 SER A CA 1
ATOM 681 C C . SER A 1 85 ? 6.804 -12.763 -0.779 1.00 90.69 85 SER A C 1
ATOM 683 O O . SER A 1 85 ? 6.872 -12.530 -1.985 1.00 90.69 85 SER A O 1
ATOM 685 N N . LEU A 1 86 ? 7.898 -12.942 -0.030 1.00 92.31 86 LEU A N 1
ATOM 686 C CA . LEU A 1 86 ? 9.249 -12.948 -0.585 1.00 92.31 86 LEU A CA 1
ATOM 687 C C . LEU A 1 86 ? 9.464 -14.146 -1.516 1.00 92.31 86 LEU A C 1
ATOM 689 O O . LEU A 1 86 ? 9.992 -13.968 -2.611 1.00 92.31 86 LEU A O 1
ATOM 693 N N . GLY A 1 87 ? 9.023 -15.343 -1.115 1.00 90.31 87 GLY A N 1
ATOM 694 C CA . GLY A 1 87 ? 9.088 -16.543 -1.952 1.00 90.31 87 GLY A CA 1
ATOM 695 C C . GLY A 1 87 ? 8.371 -16.352 -3.289 1.00 90.31 87 GLY A C 1
ATOM 696 O O . GLY A 1 87 ? 8.955 -16.591 -4.345 1.00 90.31 87 GLY A O 1
ATOM 697 N N . VAL A 1 88 ? 7.147 -15.815 -3.260 1.00 86.94 88 VAL A N 1
ATOM 698 C CA . VAL A 1 88 ? 6.379 -15.489 -4.474 1.00 86.94 88 VAL A CA 1
ATOM 699 C C . VAL A 1 88 ? 7.098 -14.441 -5.329 1.00 86.94 88 VAL A C 1
ATOM 701 O O . VAL A 1 88 ? 7.207 -14.615 -6.542 1.00 86.94 88 VAL A O 1
ATOM 704 N N . ALA A 1 89 ? 7.642 -13.379 -4.726 1.00 87.12 89 ALA A N 1
ATOM 705 C CA . ALA A 1 89 ? 8.372 -12.345 -5.461 1.00 87.12 89 ALA A CA 1
ATOM 706 C C . ALA A 1 89 ? 9.627 -12.896 -6.166 1.00 87.12 89 ALA A C 1
ATOM 708 O O . ALA A 1 89 ? 9.932 -12.505 -7.296 1.00 87.12 89 ALA A O 1
ATOM 709 N N . LEU A 1 90 ? 10.341 -13.825 -5.523 1.00 88.19 90 LEU A N 1
ATOM 710 C CA . LEU A 1 90 ? 11.503 -14.496 -6.105 1.00 88.19 90 LEU A CA 1
ATOM 711 C C . LEU A 1 90 ? 11.102 -15.420 -7.262 1.00 88.19 90 LEU A C 1
ATOM 713 O O . LEU A 1 90 ? 11.722 -15.348 -8.323 1.00 88.19 90 LEU A O 1
ATOM 717 N N . LEU A 1 91 ? 10.034 -16.209 -7.105 1.00 85.00 91 LEU A N 1
ATOM 718 C CA . LEU A 1 91 ? 9.506 -17.069 -8.172 1.00 85.00 91 LEU A CA 1
ATOM 719 C C . LEU A 1 91 ? 9.007 -16.258 -9.381 1.00 85.00 91 LEU A C 1
ATOM 721 O O . LEU A 1 91 ? 9.274 -16.600 -10.533 1.00 85.00 91 LEU A O 1
ATOM 725 N N . ALA A 1 92 ? 8.344 -15.126 -9.144 1.00 80.50 92 ALA A N 1
ATOM 726 C CA . ALA A 1 92 ? 7.912 -14.227 -10.213 1.00 80.50 92 ALA A CA 1
ATOM 727 C C . ALA A 1 92 ? 9.105 -13.596 -10.957 1.00 80.50 92 ALA A C 1
ATOM 729 O O . ALA A 1 92 ? 9.053 -13.364 -12.168 1.00 80.50 92 ALA A O 1
ATOM 730 N N . LYS A 1 93 ? 10.212 -13.334 -10.248 1.00 76.75 93 LYS A N 1
ATOM 731 C CA . LYS A 1 93 ? 11.462 -12.882 -10.870 1.00 76.75 93 LYS A CA 1
ATOM 732 C C . LYS A 1 93 ? 12.054 -13.977 -11.758 1.00 76.75 93 LYS A C 1
ATOM 734 O O . LYS A 1 93 ? 12.497 -13.657 -12.860 1.00 76.75 93 LYS A O 1
ATOM 739 N N . THR A 1 94 ? 12.042 -15.237 -11.319 1.00 73.50 94 THR A N 1
ATOM 740 C CA . THR A 1 94 ? 12.541 -16.353 -12.135 1.00 73.50 94 THR A CA 1
ATOM 741 C C . THR A 1 94 ? 11.683 -16.586 -13.372 1.00 73.50 94 THR A C 1
ATOM 743 O O . THR A 1 94 ? 12.263 -16.737 -14.438 1.00 73.50 94 THR A O 1
ATOM 746 N N . ASP A 1 95 ? 10.350 -16.492 -13.286 1.00 63.19 95 ASP A N 1
ATOM 747 C CA . ASP A 1 95 ? 9.468 -16.609 -14.462 1.00 63.19 95 ASP A CA 1
ATOM 748 C C . ASP A 1 95 ? 9.736 -15.489 -15.483 1.00 63.19 95 ASP A C 1
ATOM 750 O O . ASP A 1 95 ? 9.886 -15.743 -16.676 1.00 63.19 95 ASP A O 1
ATOM 754 N N . ARG A 1 96 ? 9.921 -14.237 -15.037 1.00 62.09 96 ARG A N 1
ATOM 755 C CA . ARG A 1 96 ? 10.301 -13.134 -15.945 1.00 62.09 96 ARG A CA 1
ATOM 756 C C . ARG A 1 96 ? 11.654 -13.352 -16.614 1.00 62.09 96 ARG A C 1
ATOM 758 O O . ARG A 1 96 ? 11.808 -13.023 -17.791 1.00 62.09 96 ARG A O 1
ATOM 765 N N . VAL A 1 97 ? 12.639 -13.864 -15.876 1.00 65.56 97 VAL A N 1
ATOM 766 C CA . VAL A 1 97 ? 13.958 -14.193 -16.435 1.00 65.56 97 VAL A CA 1
ATOM 767 C C . VAL A 1 97 ? 13.831 -15.345 -17.426 1.00 65.56 97 VAL A C 1
ATOM 769 O O . VAL A 1 97 ? 14.314 -15.219 -18.545 1.00 65.56 97 VAL A O 1
ATOM 772 N N . GLN A 1 98 ? 13.120 -16.414 -17.067 1.00 58.81 98 GLN A N 1
ATOM 773 C CA . GLN A 1 98 ? 12.865 -17.563 -17.933 1.00 58.81 98 GLN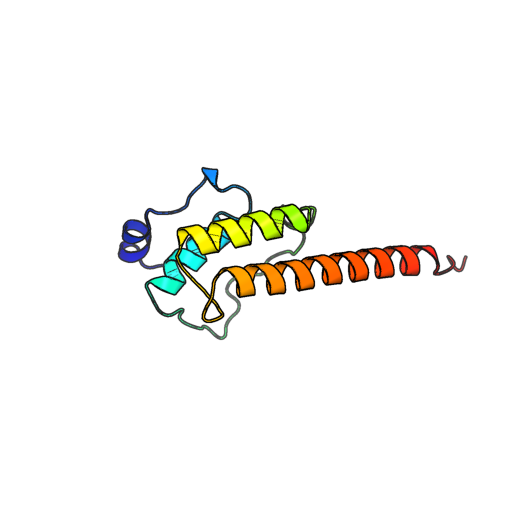 A CA 1
ATOM 774 C C . GLN A 1 98 ? 12.156 -17.145 -19.221 1.00 58.81 98 GLN A C 1
ATOM 776 O O . GLN A 1 98 ? 12.632 -17.481 -20.298 1.00 58.81 98 GLN A O 1
ATOM 781 N N . ARG A 1 99 ? 11.097 -16.331 -19.148 1.00 65.44 99 ARG A N 1
ATOM 782 C CA . ARG A 1 99 ? 10.411 -15.794 -20.333 1.00 65.44 99 ARG A CA 1
ATOM 783 C C . ARG A 1 99 ? 11.316 -14.918 -21.195 1.00 65.44 99 ARG A C 1
ATOM 785 O O . ARG A 1 99 ? 11.248 -15.019 -22.413 1.00 65.44 99 ARG A O 1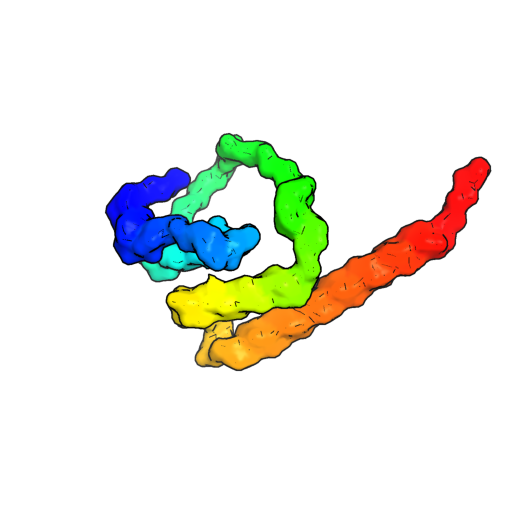
ATOM 792 N N . ARG A 1 100 ? 12.181 -14.082 -20.602 1.00 61.84 100 ARG A N 1
ATOM 793 C CA . ARG A 1 100 ? 13.164 -13.284 -21.364 1.00 61.84 100 ARG A CA 1
ATOM 794 C C . ARG A 1 100 ? 14.213 -14.152 -22.052 1.00 61.84 100 ARG A C 1
ATOM 796 O O . ARG A 1 100 ? 14.543 -13.881 -23.201 1.00 61.84 100 ARG A O 1
ATOM 803 N N . VAL A 1 101 ? 14.722 -15.173 -21.366 1.00 61.25 101 VAL A N 1
ATOM 804 C CA . VAL A 1 101 ? 15.679 -16.132 -21.935 1.00 61.25 101 VAL A CA 1
ATOM 805 C C . VAL A 1 101 ? 15.016 -16.909 -23.070 1.00 61.25 101 VAL A C 1
ATOM 807 O O . VAL A 1 101 ? 15.555 -16.937 -24.166 1.00 61.25 101 VAL A O 1
ATOM 810 N N . LEU A 1 102 ? 13.814 -17.448 -22.856 1.00 61.81 102 LEU A N 1
ATOM 811 C CA . LEU A 1 102 ? 13.050 -18.163 -23.881 1.00 61.81 102 LEU A CA 1
ATOM 812 C C . LEU A 1 102 ? 12.728 -17.277 -25.092 1.00 61.81 102 LEU A C 1
ATOM 814 O O . LEU A 1 102 ? 12.931 -17.712 -26.220 1.00 61.81 102 LEU A O 1
ATOM 818 N N . ALA A 1 103 ? 12.322 -16.022 -24.878 1.00 63.84 103 ALA A N 1
ATOM 819 C CA . ALA A 1 103 ? 12.089 -15.063 -25.960 1.00 63.84 103 ALA A CA 1
ATOM 820 C C . ALA A 1 103 ? 13.374 -14.719 -26.741 1.00 63.84 103 ALA A C 1
ATOM 822 O O . ALA A 1 103 ? 13.310 -14.453 -27.939 1.00 63.84 103 ALA A O 1
ATOM 823 N N . GLY A 1 104 ? 14.537 -14.749 -26.080 1.00 59.56 104 GLY A N 1
ATOM 824 C CA . GLY A 1 104 ? 15.849 -14.607 -26.719 1.00 59.56 104 GLY A CA 1
ATOM 825 C C . GLY A 1 104 ? 16.357 -15.875 -27.419 1.00 59.56 104 GLY A C 1
ATOM 826 O O . GLY A 1 104 ? 17.257 -15.780 -28.247 1.00 59.56 104 GLY A O 1
ATOM 827 N N . VAL A 1 105 ? 15.788 -17.044 -27.103 1.00 57.97 105 VAL A N 1
ATOM 828 C CA . VAL A 1 105 ? 16.139 -18.349 -27.691 1.00 57.97 105 VAL A CA 1
ATOM 829 C C . VAL A 1 105 ? 15.232 -18.707 -28.873 1.00 57.97 105 VAL A C 1
ATOM 831 O O . VAL A 1 105 ? 15.662 -19.451 -29.752 1.00 57.97 105 VAL A O 1
ATOM 834 N N . THR A 1 106 ? 14.013 -18.161 -28.962 1.00 49.81 106 THR A N 1
ATOM 835 C CA . THR A 1 106 ? 13.180 -18.297 -30.169 1.00 49.81 106 THR A CA 1
ATOM 836 C C . THR A 1 106 ? 13.908 -17.703 -31.381 1.00 49.81 106 THR A C 1
ATOM 838 O O . THR A 1 106 ? 14.146 -16.491 -31.409 1.00 49.81 106 THR A O 1
ATOM 841 N N . PRO A 1 107 ? 14.277 -18.514 -32.391 1.00 50.47 107 PRO A N 1
ATOM 842 C CA . PRO A 1 107 ? 14.984 -18.008 -33.552 1.00 50.47 107 PRO A CA 1
ATOM 843 C C . PRO A 1 107 ? 14.060 -17.055 -34.310 1.00 50.47 107 PRO A C 1
ATOM 845 O O . PRO A 1 107 ? 12.895 -17.370 -34.561 1.00 50.47 107 PRO A O 1
ATOM 848 N N . ARG A 1 108 ? 14.577 -15.880 -34.691 1.00 58.75 108 ARG A N 1
ATOM 849 C CA . ARG A 1 108 ? 13.926 -15.044 -35.705 1.00 58.75 108 ARG A CA 1
ATOM 850 C C . ARG A 1 108 ? 13.899 -15.851 -36.998 1.00 58.75 108 ARG A C 1
ATOM 852 O O . ARG A 1 108 ? 14.916 -15.939 -37.683 1.00 58.75 108 ARG A O 1
ATOM 859 N N . VAL A 1 109 ? 12.753 -16.448 -37.305 1.00 53.34 109 VAL A N 1
ATOM 860 C CA . VAL A 1 109 ? 12.467 -16.942 -38.650 1.00 53.34 109 VAL A CA 1
ATOM 861 C C . VAL A 1 109 ? 12.478 -15.706 -39.551 1.00 53.34 109 VAL A C 1
ATOM 863 O O . VAL A 1 109 ? 11.688 -14.784 -39.344 1.00 53.34 109 VAL A O 1
ATOM 866 N N . ARG A 1 110 ? 13.484 -15.638 -40.425 1.00 44.81 110 ARG A N 1
ATOM 867 C CA . ARG A 1 110 ? 13.571 -14.662 -41.514 1.00 44.81 110 ARG A CA 1
ATOM 868 C C . ARG A 1 110 ? 12.578 -15.024 -42.603 1.00 44.81 110 ARG A C 1
ATOM 870 O O . ARG A 1 110 ? 12.425 -16.241 -42.843 1.00 44.81 110 ARG A O 1
#

Foldseek 3Di:
DDDPVQCVVLPHFDVPLPPCSVVLSVLSSVLVDPDDDDPDDPDDDDCPDPCNPDDLVVVLVSVLVSCVVNVDDPDPDSVVSNVVSVVVSVVVVVVVVVVVVVVVVPDPPD

Radius of gyration: 17.99 Å; chains: 1; bounding box: 36×30×54 Å